Protein AF-A0AA35RK93-F1 (afdb_monomer_lite)

Organism: Geodia barretti (NCBI:txid519541)

Secondary structure (DSSP, 8-state):
-EEE-GGGS-HHHHHHHHHHHHHHHHHHHHHHHHHHHHHHTT-S--TTS-SSSTT----S--PPPP-SBTTBTT--SS-EEE--EEEE--SSSTTSPPEEEEE-TTS-EEEEETTEEEEGGGG-

Foldseek 3Di:
DKDACLVVDDPVLNVQQVVVQVVVVVVVVVVVVVVVVCVVVVNDDDDPPPDQDDPPPPPVDDDDDDQDDPVGPPDGSHRMDDDAKDWADPDPDPPDDIWMWGQDPSRWIWIDDPPDIDTPVNPD

pLDDT: mean 79.26, std 17.87, range [35.97, 97.31]

InterPro domains:
  IPR001394 Peptidase C19, ubiquitin carboxyl-terminal hydrolase [PF00443] (2-119)
  IPR028889 Ubiquitin specific protease UPS, catalytic domain [PS50235] (1-124)
  IPR038765 Papain-like cysteine peptidase superfamily [SSF54001] (2-115)
  IPR044635 Ubiquitin carboxyl-terminal hydrolase 14-like [PTHR43982] (1-116)

Sequence (124 aa):
MKLDMYEFCTTELQQKLSPMRTKFKEQEEKKMAQKAKLIAEGKLLGPKLAGAAAIAKKDENVEYEPFQFEDDVGSNNSGYYELAAVLTHKGRSSSSGPTSWVALKNGEWAKLDETRLLRTEDQY

Structure (mmCIF, N/CA/C/O backbone):
data_AF-A0AA35RK93-F1
#
_entry.id   AF-A0AA35RK93-F1
#
loop_
_atom_site.group_PDB
_atom_site.id
_atom_site.type_symbol
_atom_site.label_atom_id
_atom_site.label_alt_id
_atom_site.label_comp_id
_atom_site.label_asym_id
_atom_site.label_entity_id
_atom_site.label_seq_id
_atom_site.pdbx_PDB_ins_code
_atom_site.Cartn_x
_atom_site.Cartn_y
_atom_site.Cartn_z
_atom_site.occupancy
_atom_site.B_iso_or_equiv
_atom_site.auth_seq_id
_atom_site.auth_comp_id
_atom_site.auth_asym_id
_atom_site.auth_atom_id
_atom_site.pdbx_PDB_model_num
ATOM 1 N N . MET A 1 1 ? 4.841 5.108 4.522 1.00 59.94 1 MET A N 1
ATOM 2 C CA . MET A 1 1 ? 3.988 6.003 3.702 1.00 59.94 1 MET A CA 1
ATOM 3 C C . MET A 1 1 ? 3.056 5.129 2.884 1.00 59.94 1 MET A C 1
ATOM 5 O O . MET A 1 1 ? 3.494 4.068 2.463 1.00 59.94 1 MET A O 1
ATOM 9 N N . LYS A 1 2 ? 1.802 5.549 2.702 1.00 85.56 2 LYS A N 1
ATOM 10 C CA . LYS A 1 2 ? 0.741 4.775 2.047 1.00 85.56 2 LYS A CA 1
ATOM 11 C C . LYS A 1 2 ? 0.239 5.567 0.841 1.00 85.56 2 LYS A C 1
ATOM 13 O O . LYS A 1 2 ? -0.068 6.746 0.996 1.00 85.56 2 LYS A O 1
ATOM 18 N N . LEU A 1 3 ? 0.211 4.952 -0.335 1.00 93.00 3 LEU A N 1
ATOM 19 C CA . LEU A 1 3 ? -0.350 5.538 -1.551 1.00 93.00 3 LEU A CA 1
ATOM 20 C C . LEU A 1 3 ? -1.853 5.249 -1.585 1.00 93.00 3 LEU A C 1
ATOM 22 O O . LEU A 1 3 ? -2.270 4.106 -1.395 1.00 93.00 3 LEU A O 1
ATOM 26 N N . ASP A 1 4 ? -2.654 6.284 -1.820 1.00 95.38 4 ASP A N 1
ATOM 27 C CA . ASP A 1 4 ? -4.104 6.179 -1.965 1.00 95.38 4 ASP A CA 1
ATOM 28 C C . ASP A 1 4 ? -4.497 6.539 -3.397 1.00 95.38 4 ASP A C 1
ATOM 30 O O . ASP A 1 4 ? -4.265 7.661 -3.843 1.00 95.38 4 ASP A O 1
ATOM 34 N N . MET A 1 5 ? -5.052 5.570 -4.124 1.00 95.56 5 MET A N 1
ATOM 35 C CA . MET A 1 5 ? -5.443 5.743 -5.526 1.00 95.56 5 MET A CA 1
ATOM 36 C C . MET A 1 5 ? -6.947 5.956 -5.722 1.00 95.56 5 MET A C 1
ATOM 38 O O . MET A 1 5 ? -7.394 6.087 -6.858 1.00 95.56 5 MET A O 1
ATOM 42 N N . TYR A 1 6 ? -7.733 6.003 -4.645 1.00 95.38 6 TYR A N 1
ATOM 43 C CA . TYR A 1 6 ? -9.197 6.015 -4.709 1.00 95.38 6 TYR A CA 1
ATOM 44 C C . TYR A 1 6 ? -9.784 7.124 -5.588 1.00 95.38 6 TYR A C 1
ATOM 46 O O . TYR A 1 6 ? -10.698 6.878 -6.374 1.00 95.38 6 TYR A O 1
ATOM 54 N N . GLU A 1 7 ? -9.236 8.335 -5.498 1.00 95.44 7 GLU A N 1
ATOM 55 C CA . GLU A 1 7 ? -9.724 9.493 -6.258 1.00 95.44 7 GLU A CA 1
ATOM 56 C C . GLU A 1 7 ? -9.484 9.370 -7.769 1.00 95.44 7 GLU A C 1
ATOM 58 O O . GLU A 1 7 ? -10.155 10.034 -8.554 1.00 95.44 7 GLU A O 1
ATOM 63 N N . PHE A 1 8 ? -8.572 8.489 -8.187 1.00 95.69 8 PHE A N 1
ATOM 64 C CA . PHE A 1 8 ? -8.260 8.230 -9.593 1.00 95.69 8 PHE A CA 1
ATOM 65 C C . PHE A 1 8 ? -9.062 7.057 -10.178 1.00 95.69 8 PHE A C 1
ATOM 67 O O . PHE A 1 8 ? -8.942 6.757 -11.366 1.00 95.69 8 PHE A O 1
ATOM 74 N N . CYS A 1 9 ? -9.863 6.368 -9.360 1.00 95.75 9 CYS A N 1
ATOM 75 C CA . CYS A 1 9 ? -10.705 5.255 -9.789 1.00 95.75 9 CYS A CA 1
ATOM 76 C C . CYS A 1 9 ? -12.037 5.733 -10.394 1.00 95.75 9 CYS A C 1
ATOM 78 O O . CYS A 1 9 ? -12.494 6.846 -10.142 1.00 95.75 9 CYS A O 1
ATOM 80 N N . THR A 1 10 ? -12.704 4.859 -11.155 1.00 97.31 10 THR A N 1
ATOM 81 C CA . THR A 1 10 ? -14.086 5.089 -11.609 1.00 97.31 10 THR A CA 1
ATOM 82 C C . THR A 1 10 ? -15.056 5.103 -10.426 1.00 97.31 10 THR A C 1
ATOM 84 O O . THR A 1 10 ? -14.793 4.489 -9.393 1.00 97.31 10 THR A O 1
ATOM 87 N N . THR A 1 11 ? -16.210 5.758 -10.577 1.00 96.94 11 THR A N 1
ATOM 88 C CA . THR A 1 11 ? -17.249 5.811 -9.529 1.00 96.94 11 THR A CA 1
ATOM 89 C C . THR A 1 11 ? -17.739 4.421 -9.119 1.00 96.94 11 THR A C 1
ATOM 91 O O . THR A 1 11 ? -17.950 4.167 -7.936 1.00 96.94 11 THR A O 1
ATOM 94 N N . GLU A 1 12 ? -17.861 3.500 -10.077 1.00 96.44 12 GLU A N 1
ATOM 95 C CA . GLU A 1 12 ? -18.201 2.099 -9.814 1.00 96.44 12 GLU A CA 1
ATOM 96 C C . GLU A 1 12 ? -17.143 1.419 -8.933 1.00 96.44 12 GLU A C 1
ATOM 98 O O . GLU A 1 12 ? -17.469 0.801 -7.918 1.00 96.44 12 GLU A O 1
ATOM 103 N N . LEU A 1 13 ? -15.858 1.573 -9.269 1.00 95.56 13 LEU A N 1
ATOM 104 C CA . LEU A 1 13 ? -14.778 0.977 -8.489 1.00 95.56 13 LEU A CA 1
ATOM 105 C C . LEU A 1 13 ? -14.676 1.622 -7.101 1.00 95.56 13 LEU A C 1
ATOM 107 O O . LEU A 1 13 ? -14.520 0.917 -6.112 1.00 95.56 13 LEU A O 1
ATOM 111 N N . GLN A 1 14 ? -14.846 2.940 -6.989 1.00 96.50 14 GLN A N 1
ATOM 112 C CA . GLN A 1 14 ? -14.901 3.639 -5.701 1.00 96.50 14 GLN A CA 1
ATOM 113 C C . GLN A 1 14 ? -15.969 3.046 -4.764 1.00 96.50 14 GLN A C 1
ATOM 115 O O . GLN A 1 14 ? -15.705 2.804 -3.581 1.00 96.50 14 GLN A O 1
ATOM 120 N N . GLN A 1 15 ? -17.156 2.729 -5.287 1.00 96.25 15 GLN A N 1
ATOM 121 C CA . GLN A 1 15 ? -18.204 2.060 -4.513 1.00 96.25 15 GLN A CA 1
ATOM 122 C C . GLN A 1 15 ? -17.771 0.660 -4.059 1.00 96.25 15 GLN A C 1
ATOM 124 O O . GLN A 1 15 ? -17.941 0.333 -2.884 1.00 96.25 15 GLN A O 1
ATOM 129 N N . LYS A 1 16 ? -17.137 -0.132 -4.935 1.00 95.56 16 LYS A N 1
ATOM 130 C CA . LYS A 1 16 ? -16.604 -1.463 -4.582 1.00 95.56 16 LYS A CA 1
ATOM 131 C C . LYS A 1 16 ? -15.494 -1.407 -3.524 1.00 95.56 16 LYS A C 1
ATOM 133 O O . LYS A 1 16 ? -15.422 -2.288 -2.676 1.00 95.56 16 LYS A O 1
ATOM 138 N N . LEU A 1 17 ? -14.658 -0.365 -3.531 1.00 95.69 17 LEU A N 1
ATOM 139 C CA . LEU A 1 17 ? -13.564 -0.178 -2.565 1.00 95.69 17 LEU A CA 1
ATOM 140 C C . LEU A 1 17 ? -14.046 0.320 -1.189 1.00 95.69 17 LEU A C 1
ATOM 142 O O . LEU A 1 17 ? -13.358 0.150 -0.180 1.00 95.69 17 LEU A O 1
ATOM 146 N N . SER A 1 18 ? -15.216 0.961 -1.129 1.00 94.25 18 SER A N 1
ATOM 147 C CA . SER A 1 18 ? -15.720 1.640 0.074 1.00 94.25 18 SER A CA 1
ATOM 148 C C . SER A 1 18 ? -15.823 0.751 1.325 1.00 94.25 18 SER A C 1
ATOM 150 O O . SER A 1 18 ? -15.376 1.199 2.384 1.00 94.25 18 SER A O 1
ATOM 152 N N . PRO A 1 19 ? -16.328 -0.500 1.265 1.00 94.12 19 PRO A N 1
ATOM 153 C CA . PRO A 1 19 ? -16.468 -1.345 2.453 1.00 94.12 19 PRO A CA 1
ATOM 154 C C . PRO A 1 19 ? -15.133 -1.605 3.160 1.00 94.12 19 PRO A C 1
ATOM 156 O O . PRO A 1 19 ? -15.017 -1.422 4.373 1.00 94.12 19 PRO A O 1
ATOM 159 N N . MET A 1 20 ? -14.096 -1.970 2.401 1.00 94.00 20 MET A N 1
ATOM 160 C CA . MET A 1 20 ? -12.769 -2.231 2.963 1.00 94.00 20 MET A CA 1
ATOM 161 C C . MET A 1 20 ? -12.101 -0.952 3.456 1.00 94.00 20 MET A C 1
ATOM 163 O O . MET A 1 20 ? -11.452 -0.956 4.502 1.00 94.00 20 MET A O 1
ATOM 167 N N . ARG A 1 21 ? -12.293 0.173 2.761 1.00 94.19 21 ARG A N 1
ATOM 168 C CA . ARG A 1 21 ? -11.765 1.474 3.197 1.00 94.19 21 ARG A CA 1
ATOM 169 C C . ARG A 1 21 ? -12.369 1.928 4.525 1.00 94.19 21 ARG A C 1
ATOM 171 O O . ARG A 1 21 ? -11.628 2.408 5.383 1.00 94.19 21 ARG A O 1
ATOM 178 N N . THR A 1 22 ? -13.669 1.720 4.733 1.00 94.12 22 THR A N 1
ATOM 179 C CA . THR A 1 22 ? -14.328 1.985 6.021 1.00 94.12 22 THR A CA 1
ATOM 180 C C . THR A 1 22 ? -13.738 1.118 7.131 1.00 94.12 22 THR A C 1
ATOM 182 O O . THR A 1 22 ? -13.338 1.657 8.162 1.00 94.12 22 THR A O 1
ATOM 185 N N . LYS A 1 23 ? -13.559 -0.191 6.895 1.00 92.19 23 LYS A N 1
ATOM 186 C CA . LYS A 1 23 ? -12.895 -1.086 7.860 1.00 92.19 23 LYS A CA 1
ATOM 187 C C . LYS A 1 23 ? -11.487 -0.601 8.233 1.00 92.19 23 LYS A C 1
ATOM 189 O O . LYS A 1 23 ? -11.151 -0.545 9.414 1.00 92.19 23 LYS A O 1
ATOM 194 N N . PHE A 1 24 ? -10.668 -0.211 7.251 1.00 90.62 24 PHE A N 1
ATOM 195 C CA . PHE A 1 24 ? -9.325 0.324 7.513 1.00 90.62 24 PHE A CA 1
ATOM 196 C C . PHE A 1 24 ? -9.362 1.598 8.358 1.00 90.62 24 PHE A C 1
ATOM 198 O O . PHE A 1 24 ? -8.552 1.752 9.273 1.00 90.62 24 PHE A O 1
ATOM 205 N N . LYS A 1 25 ? -10.306 2.501 8.080 1.00 91.25 25 LYS A N 1
ATOM 206 C CA . LYS A 1 25 ? -10.480 3.732 8.855 1.00 91.25 25 LYS A CA 1
ATOM 207 C C . LYS A 1 25 ? -10.825 3.428 10.313 1.00 91.25 25 LYS A C 1
ATOM 209 O O . LYS A 1 25 ? -10.167 3.949 11.209 1.00 91.25 25 LYS A O 1
ATOM 214 N N . GLU A 1 26 ? -11.774 2.527 10.553 1.00 92.38 26 GLU A N 1
ATOM 215 C CA . GLU A 1 26 ? -12.139 2.098 11.908 1.00 92.38 26 GLU A CA 1
ATOM 216 C C . GLU A 1 26 ? -10.961 1.455 12.655 1.00 92.38 26 GLU A C 1
ATOM 218 O O . GLU A 1 26 ? -10.781 1.682 13.852 1.00 92.38 26 GLU A O 1
ATOM 223 N N . GLN A 1 27 ? -10.141 0.651 11.973 1.00 88.44 27 GLN A N 1
ATOM 224 C CA . GLN A 1 27 ? -8.952 0.041 12.573 1.00 88.44 27 GLN A CA 1
ATOM 225 C C . GLN A 1 27 ? -7.906 1.088 12.969 1.00 88.44 27 GLN A C 1
ATOM 227 O O . GLN A 1 27 ? -7.351 1.015 14.068 1.00 88.44 27 GLN A O 1
ATOM 232 N N . GLU A 1 28 ? -7.640 2.069 12.108 1.00 87.31 28 GLU A N 1
ATOM 233 C CA . GLU A 1 28 ? -6.701 3.152 12.409 1.00 87.31 28 GLU A CA 1
ATOM 234 C C . GLU A 1 28 ? -7.211 4.037 13.554 1.00 87.31 28 GLU A C 1
ATOM 236 O O . GLU A 1 28 ? -6.448 4.357 14.468 1.00 87.31 28 GLU A O 1
ATOM 241 N N . GLU A 1 29 ? -8.508 4.351 13.589 1.00 90.88 29 GLU A N 1
ATOM 242 C CA . GLU A 1 29 ? -9.138 5.074 14.701 1.00 90.88 29 GLU A CA 1
ATOM 243 C C . GLU A 1 29 ? -9.033 4.297 16.022 1.00 90.88 29 GLU A C 1
ATOM 245 O O . GLU A 1 29 ? -8.628 4.863 17.043 1.00 90.88 29 GLU A O 1
ATOM 250 N N . LYS A 1 30 ? -9.303 2.983 16.014 1.00 90.12 30 LYS A N 1
ATOM 251 C CA . LYS A 1 30 ? -9.127 2.109 17.189 1.00 90.12 30 LYS A CA 1
ATOM 252 C C . LYS A 1 30 ? -7.676 2.101 17.673 1.00 90.12 30 LYS A C 1
ATOM 254 O O . LYS A 1 30 ? -7.439 2.259 18.873 1.00 90.12 30 LYS A O 1
ATOM 259 N N . LYS A 1 31 ? -6.698 1.973 16.767 1.00 86.94 31 LYS A N 1
ATOM 260 C CA . LYS A 1 31 ? -5.262 2.030 17.105 1.00 86.94 31 LYS A CA 1
ATOM 261 C C . LYS A 1 31 ? -4.876 3.385 17.691 1.00 86.94 31 LYS A C 1
ATOM 263 O O . LYS A 1 31 ? -4.134 3.438 18.670 1.00 86.94 31 LYS A O 1
ATOM 268 N N . MET A 1 32 ? -5.372 4.482 17.124 1.00 85.56 32 MET A N 1
ATOM 269 C CA . MET A 1 32 ? -5.112 5.832 17.627 1.00 85.56 32 MET A CA 1
ATOM 270 C C . MET A 1 32 ? -5.712 6.042 19.019 1.00 85.56 32 MET A C 1
ATOM 272 O O . MET A 1 32 ? -5.028 6.551 19.906 1.00 85.56 32 MET A O 1
ATOM 276 N N . ALA A 1 33 ? -6.939 5.572 19.253 1.00 88.75 33 ALA A N 1
ATOM 277 C CA . ALA A 1 33 ? -7.572 5.617 20.567 1.00 88.75 33 ALA A CA 1
ATOM 278 C C . ALA A 1 33 ? -6.805 4.781 21.608 1.00 88.75 33 ALA A C 1
ATOM 280 O O . ALA A 1 33 ? -6.601 5.232 22.735 1.00 88.75 33 ALA A O 1
ATOM 281 N N . GLN A 1 34 ? -6.326 3.587 21.241 1.00 87.31 34 GLN A N 1
ATOM 282 C CA . GLN A 1 34 ? -5.480 2.761 22.111 1.00 87.31 34 GLN A CA 1
ATOM 283 C C . GLN A 1 34 ? -4.155 3.454 22.444 1.00 87.31 34 GLN A C 1
ATOM 285 O O . GLN A 1 34 ? -3.776 3.519 23.613 1.00 87.31 34 GLN A O 1
ATOM 290 N N . LYS A 1 35 ? -3.473 4.028 21.445 1.00 84.56 35 LYS A N 1
ATOM 291 C CA . LYS A 1 35 ? -2.244 4.809 21.659 1.00 84.56 35 LYS A CA 1
ATOM 292 C C . LYS A 1 35 ? -2.489 5.990 22.597 1.00 84.56 35 LYS A C 1
ATOM 294 O O . LYS A 1 35 ? -1.692 6.206 23.503 1.00 84.56 35 LYS A O 1
ATOM 299 N N . ALA A 1 36 ? -3.597 6.712 22.428 1.00 85.75 36 ALA A N 1
ATOM 300 C CA . ALA A 1 36 ? -3.961 7.824 23.303 1.00 85.75 36 ALA A CA 1
ATOM 301 C C . ALA A 1 36 ? -4.161 7.376 24.762 1.00 85.75 36 ALA A C 1
ATOM 303 O O . ALA A 1 36 ? -3.655 8.031 25.671 1.00 85.75 36 ALA A O 1
ATOM 304 N N . LYS A 1 37 ? -4.817 6.227 24.992 1.00 86.69 37 LYS A N 1
ATOM 305 C CA . LYS A 1 37 ? -4.950 5.636 26.336 1.00 86.69 37 LYS A CA 1
ATOM 306 C C . LYS A 1 37 ? -3.593 5.274 26.944 1.00 86.69 37 LYS A C 1
ATOM 308 O O . LYS A 1 37 ? -3.328 5.632 28.083 1.00 86.69 37 LYS A O 1
ATOM 313 N N . LEU A 1 38 ? -2.706 4.634 26.180 1.00 85.25 38 LEU A N 1
ATOM 314 C CA . LEU A 1 38 ? -1.365 4.263 26.656 1.00 85.25 38 LEU A CA 1
ATOM 315 C C . LEU A 1 38 ? -0.494 5.481 26.996 1.00 85.25 38 LEU A C 1
ATOM 317 O O . LEU A 1 38 ? 0.293 5.426 27.941 1.00 85.25 38 LEU A O 1
ATOM 321 N N . ILE A 1 39 ? -0.636 6.576 26.243 1.00 83.62 39 ILE A N 1
ATOM 322 C CA . ILE A 1 39 ? 0.025 7.852 26.542 1.00 83.62 39 ILE A CA 1
ATOM 323 C C . ILE A 1 39 ? -0.540 8.450 27.838 1.00 83.62 39 ILE A C 1
ATOM 325 O O . ILE A 1 39 ? 0.236 8.876 28.689 1.00 83.62 39 ILE A O 1
ATOM 329 N N . ALA A 1 40 ? -1.865 8.440 28.022 1.00 83.31 40 ALA A N 1
ATOM 330 C CA . ALA A 1 40 ? -2.506 8.926 29.247 1.00 83.31 40 ALA A CA 1
ATOM 331 C C . ALA A 1 40 ? -2.109 8.107 30.493 1.00 83.31 40 ALA A C 1
ATOM 333 O O . ALA A 1 40 ? -1.958 8.665 31.574 1.00 83.31 40 ALA A O 1
ATOM 334 N N . GLU A 1 41 ? -1.876 6.802 30.332 1.00 84.44 41 GLU A N 1
ATOM 335 C CA . GLU A 1 41 ? -1.363 5.902 31.377 1.00 84.44 41 GLU A CA 1
ATOM 336 C C . GLU A 1 41 ? 0.160 6.013 31.604 1.00 84.44 41 GLU A C 1
ATOM 338 O O . GLU A 1 41 ? 0.717 5.264 32.405 1.00 84.44 41 GLU A O 1
ATOM 343 N N . GLY A 1 42 ? 0.863 6.901 30.890 1.00 77.50 42 GLY A N 1
ATOM 344 C CA . GLY A 1 42 ? 2.311 7.095 31.028 1.00 77.50 42 GLY A CA 1
ATOM 345 C C . GLY A 1 42 ? 3.174 5.944 30.492 1.00 77.50 42 GLY A C 1
ATOM 346 O O . GLY A 1 42 ? 4.383 5.935 30.709 1.00 77.50 42 GLY A O 1
ATOM 347 N N . LYS A 1 43 ? 2.586 4.978 29.771 1.00 74.50 43 LYS A N 1
ATOM 348 C CA . LYS A 1 43 ? 3.292 3.819 29.189 1.00 74.50 43 LYS A CA 1
ATOM 349 C C . LYS A 1 43 ? 3.970 4.123 27.846 1.00 74.50 43 LYS A C 1
ATOM 351 O O . LYS A 1 43 ? 4.771 3.315 27.384 1.00 74.50 43 LYS A O 1
ATOM 356 N N . LEU A 1 44 ? 3.667 5.262 27.212 1.00 66.88 44 LEU A N 1
ATOM 357 C CA . LEU A 1 44 ? 4.313 5.737 25.979 1.00 66.88 44 LEU A CA 1
ATOM 358 C C . LEU A 1 44 ? 4.838 7.173 26.144 1.00 66.88 44 LEU A C 1
ATOM 360 O O . LEU A 1 44 ? 4.080 8.088 26.466 1.00 66.88 44 LEU A O 1
ATOM 364 N N . LEU A 1 45 ? 6.127 7.384 25.858 1.00 56.69 45 LEU A N 1
ATOM 365 C CA . LEU A 1 45 ? 6.803 8.685 25.944 1.00 56.69 45 LEU A CA 1
ATOM 366 C C . LEU A 1 45 ? 6.523 9.552 24.700 1.00 56.69 45 LEU A C 1
ATOM 368 O O . LEU A 1 45 ? 7.367 9.700 23.821 1.00 56.69 45 LEU A O 1
ATOM 372 N N . GLY A 1 46 ? 5.327 10.141 24.648 1.00 54.16 46 GLY A N 1
ATOM 373 C CA . GLY A 1 46 ? 4.963 11.255 23.762 1.00 54.16 46 GLY A CA 1
ATOM 374 C C . GLY A 1 46 ? 4.995 11.002 22.237 1.00 54.16 46 GLY A C 1
ATOM 375 O O . GLY A 1 46 ? 5.416 9.950 21.759 1.00 54.16 46 GLY A O 1
ATOM 376 N N . PRO A 1 47 ? 4.555 11.982 21.419 1.00 53.62 47 PRO A N 1
ATOM 377 C CA . PRO A 1 47 ? 4.394 11.806 19.967 1.00 53.62 47 PRO A CA 1
ATOM 378 C C . PRO A 1 47 ? 5.705 11.748 19.160 1.00 53.62 47 PRO A C 1
ATOM 380 O O . PRO A 1 47 ? 5.665 11.501 17.959 1.00 53.62 47 PRO A O 1
ATOM 383 N N . LYS A 1 48 ? 6.864 12.026 19.778 1.00 44.22 48 LYS A N 1
ATOM 384 C CA . LYS A 1 48 ? 8.129 12.330 19.075 1.00 44.22 48 LYS A CA 1
ATOM 385 C C . LYS A 1 48 ? 9.177 11.206 19.043 1.00 44.22 48 LYS A C 1
ATOM 387 O O . LYS A 1 48 ? 10.258 11.431 18.517 1.00 44.22 48 LYS A O 1
ATOM 392 N N . LEU A 1 49 ? 8.864 1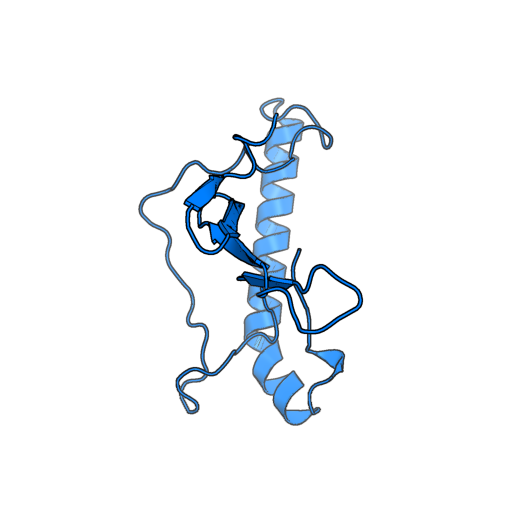0.000 19.521 1.00 42.22 49 LEU A N 1
ATOM 393 C CA . LEU A 1 49 ? 9.767 8.832 19.441 1.00 42.22 49 LEU A CA 1
ATOM 394 C C . LEU A 1 49 ? 9.147 7.609 18.738 1.00 42.22 49 LEU A C 1
ATOM 396 O O . LEU A 1 49 ? 9.655 6.500 18.848 1.00 42.22 49 LEU A O 1
ATOM 400 N N . ALA A 1 50 ? 8.069 7.789 17.971 1.00 42.19 50 ALA A N 1
ATOM 401 C CA . ALA A 1 50 ? 7.422 6.704 17.224 1.00 42.19 50 ALA A CA 1
ATOM 402 C C . ALA A 1 50 ? 7.926 6.586 15.770 1.00 42.19 50 ALA A C 1
ATOM 404 O O . ALA A 1 50 ? 7.171 6.222 14.869 1.00 42.19 50 ALA A O 1
ATOM 405 N N . GLY A 1 51 ? 9.201 6.903 15.529 1.00 35.97 51 GLY A N 1
ATOM 406 C CA . GLY A 1 51 ? 9.885 6.530 14.296 1.00 35.97 51 GLY A CA 1
ATOM 407 C C . GLY A 1 51 ? 10.184 5.030 14.319 1.00 35.97 51 GLY A C 1
ATOM 408 O O . GLY A 1 51 ? 11.087 4.591 15.018 1.00 35.97 51 GLY A O 1
ATOM 409 N N . ALA A 1 52 ? 9.386 4.261 13.583 1.00 39.81 52 ALA A N 1
ATOM 410 C CA . ALA A 1 52 ? 9.611 2.876 13.148 1.00 39.81 52 ALA A CA 1
ATOM 411 C C . ALA A 1 52 ? 9.718 1.728 14.186 1.00 39.81 52 ALA A C 1
ATOM 413 O O . ALA A 1 52 ? 9.334 0.619 13.834 1.00 39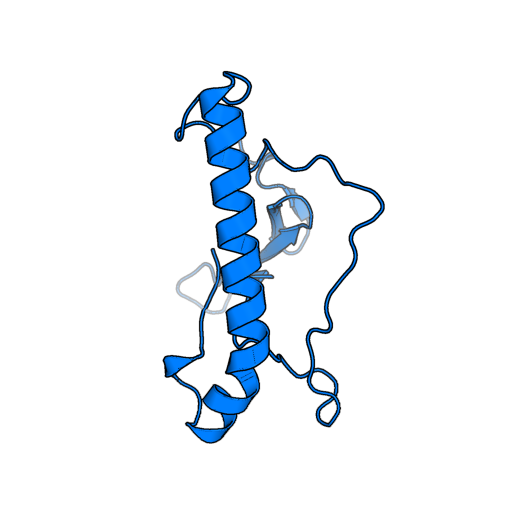.81 52 ALA A O 1
ATOM 414 N N . ALA A 1 53 ? 10.146 1.919 15.440 1.00 37.50 53 ALA A N 1
ATOM 415 C CA . ALA A 1 53 ? 10.580 0.767 16.260 1.00 37.50 53 ALA A CA 1
ATOM 416 C C . ALA A 1 53 ? 9.655 0.311 17.416 1.00 37.50 53 ALA A C 1
ATOM 418 O O . ALA A 1 53 ? 9.830 -0.788 17.937 1.00 37.50 53 ALA A O 1
ATOM 419 N N . ALA A 1 54 ? 8.662 1.094 17.853 1.00 37.09 54 ALA A N 1
ATOM 420 C CA . ALA A 1 54 ? 8.019 0.837 19.157 1.00 37.09 54 ALA A CA 1
ATOM 421 C C . ALA A 1 54 ? 6.764 -0.069 19.158 1.00 37.09 54 ALA A C 1
ATOM 423 O O . ALA A 1 54 ? 6.219 -0.332 20.227 1.00 37.09 54 ALA A O 1
ATOM 424 N N . ILE A 1 55 ? 6.278 -0.566 18.011 1.00 41.88 55 ILE A N 1
ATOM 425 C CA . ILE A 1 55 ? 5.094 -1.462 17.966 1.00 41.88 55 ILE A CA 1
ATOM 426 C C . ILE A 1 55 ? 5.325 -2.645 17.015 1.00 41.88 55 ILE A C 1
ATOM 428 O O . ILE A 1 55 ? 4.430 -3.084 16.305 1.00 41.88 55 ILE A O 1
ATOM 432 N N . ALA A 1 56 ? 6.546 -3.173 16.995 1.00 42.66 56 ALA A N 1
ATOM 433 C CA . ALA A 1 56 ? 6.853 -4.448 16.354 1.00 42.66 56 ALA A CA 1
ATOM 434 C C . ALA A 1 56 ? 7.043 -5.548 17.409 1.00 42.66 56 ALA A C 1
ATOM 436 O O . ALA A 1 56 ? 7.963 -6.356 17.328 1.00 42.66 56 ALA A O 1
ATOM 437 N N . LYS A 1 57 ? 6.167 -5.610 18.422 1.00 41.78 57 LYS A N 1
ATOM 438 C CA . LYS A 1 57 ? 5.920 -6.907 19.056 1.00 41.78 57 LYS A CA 1
ATOM 439 C C . LYS A 1 57 ? 5.043 -7.673 18.076 1.00 41.78 57 LYS A C 1
ATOM 441 O O . LYS A 1 57 ? 3.851 -7.403 17.989 1.00 41.78 57 LYS A O 1
ATOM 446 N N . LYS A 1 58 ? 5.679 -8.532 17.272 1.00 44.56 58 LYS A N 1
ATOM 447 C CA . LYS A 1 58 ? 5.005 -9.565 16.481 1.00 44.56 58 LYS A CA 1
ATOM 448 C C . LYS A 1 58 ? 4.113 -10.346 17.439 1.00 44.56 58 LYS A C 1
ATOM 450 O O . LYS A 1 58 ? 4.614 -11.133 18.234 1.00 44.56 58 LYS A O 1
ATOM 455 N N . ASP A 1 59 ? 2.823 -10.067 17.393 1.00 47.50 59 ASP A N 1
ATOM 456 C CA . ASP A 1 59 ? 1.839 -11.020 17.865 1.00 47.50 59 ASP A CA 1
ATOM 457 C C . ASP A 1 59 ? 1.846 -12.165 16.844 1.00 47.50 59 ASP A C 1
ATOM 459 O O . ASP A 1 59 ? 1.771 -11.917 15.639 1.00 47.50 59 ASP A O 1
ATOM 463 N N . GLU A 1 60 ? 2.048 -13.404 17.284 1.00 56.09 60 GLU A N 1
ATOM 464 C CA . GLU A 1 60 ? 2.103 -14.569 16.386 1.00 56.09 60 GLU A CA 1
ATOM 465 C C . GLU A 1 60 ? 0.718 -14.921 15.803 1.00 56.09 60 GLU A C 1
ATOM 467 O O . GLU A 1 60 ? 0.631 -15.735 14.888 1.00 56.09 60 GLU A O 1
ATOM 472 N N . ASN A 1 61 ? -0.349 -14.246 16.252 1.00 56.50 61 ASN A N 1
ATOM 473 C CA . ASN A 1 61 ? -1.716 -14.352 15.733 1.00 56.50 61 ASN A CA 1
ATOM 474 C C . ASN A 1 61 ? -2.164 -13.065 15.018 1.00 56.50 61 ASN A C 1
ATOM 476 O O . ASN A 1 61 ? -3.069 -12.362 15.466 1.00 56.50 61 ASN A O 1
ATOM 480 N N . VAL A 1 62 ? -1.536 -12.732 13.886 1.00 69.88 62 VAL A N 1
ATOM 481 C CA . VAL A 1 62 ? -2.082 -11.694 12.997 1.00 69.88 62 VAL A CA 1
ATOM 482 C C . VAL A 1 62 ? -3.124 -12.332 12.086 1.00 69.88 62 VAL A C 1
ATOM 484 O O . VAL A 1 62 ? -2.785 -13.059 11.154 1.00 69.88 62 VAL A O 1
ATOM 487 N N . GLU A 1 63 ? -4.395 -12.055 12.357 1.00 76.00 63 GLU A N 1
ATOM 488 C CA . GLU A 1 63 ? -5.489 -12.371 11.442 1.00 76.00 63 GLU A CA 1
ATOM 489 C C . GLU A 1 63 ? -5.483 -11.361 10.285 1.00 76.00 63 GLU A C 1
ATOM 491 O O . GLU A 1 63 ? -5.447 -10.145 10.497 1.00 76.00 63 GLU A O 1
ATOM 496 N N . TYR A 1 64 ? -5.456 -11.865 9.051 1.00 81.12 64 TYR A N 1
ATOM 497 C CA . TYR A 1 64 ? -5.403 -11.044 7.844 1.00 81.12 64 TYR A CA 1
ATOM 498 C C . TYR A 1 64 ? -6.787 -10.957 7.205 1.00 81.12 64 TYR A C 1
ATOM 500 O O . TYR A 1 64 ? -7.418 -11.976 6.934 1.00 81.12 64 TYR A O 1
ATOM 508 N N . GLU A 1 65 ? -7.233 -9.739 6.906 1.00 84.94 65 GLU A N 1
ATOM 509 C CA . GLU A 1 65 ? -8.411 -9.533 6.063 1.00 84.94 65 GLU A CA 1
ATOM 510 C C . GLU A 1 65 ? -8.073 -9.836 4.589 1.00 84.94 65 GLU A C 1
ATOM 512 O O . GLU A 1 65 ? -6.938 -9.598 4.154 1.00 84.94 65 GLU A O 1
ATOM 517 N N . PRO A 1 66 ? -9.041 -10.317 3.787 1.00 90.81 66 PRO A N 1
ATOM 518 C CA . PRO A 1 66 ? -8.855 -10.502 2.352 1.00 90.81 66 PRO A CA 1
ATOM 519 C C . PRO A 1 66 ? -8.438 -9.197 1.665 1.00 90.81 66 PRO A C 1
ATOM 521 O O . PRO A 1 66 ? -8.983 -8.133 1.958 1.00 90.81 66 PRO A O 1
ATOM 524 N N . PHE A 1 67 ? -7.507 -9.275 0.712 1.00 90.56 67 PHE A N 1
ATOM 525 C CA . PHE A 1 67 ? -7.011 -8.109 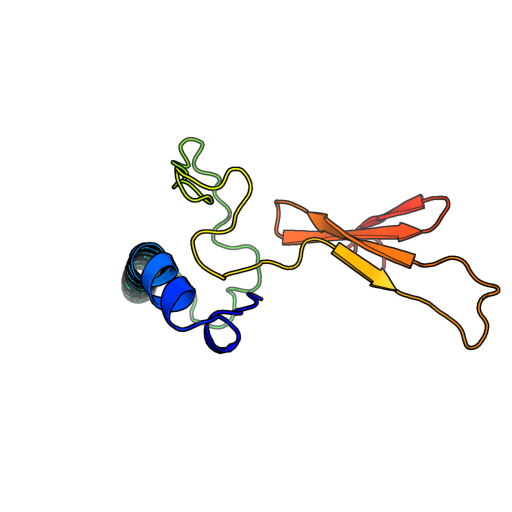-0.037 1.00 90.56 67 PHE A CA 1
ATOM 526 C C . PHE A 1 67 ? -7.605 -7.971 -1.447 1.00 90.56 67 PHE A C 1
ATOM 528 O O . PHE A 1 67 ? -7.418 -6.938 -2.082 1.00 90.56 67 PHE A O 1
ATOM 535 N N . GLN A 1 68 ? -8.306 -8.996 -1.930 1.00 94.31 68 GLN A N 1
ATOM 536 C CA . GLN A 1 68 ? -8.883 -9.075 -3.276 1.00 94.31 68 GLN A CA 1
ATOM 537 C C . GLN A 1 68 ? -10.413 -9.126 -3.219 1.00 94.31 68 GLN A C 1
ATOM 539 O O . GLN A 1 68 ? -10.991 -9.364 -2.154 1.00 94.31 68 GLN A O 1
ATOM 544 N N . PHE A 1 69 ? -11.062 -8.877 -4.353 1.00 94.56 69 PHE A N 1
ATOM 545 C CA . PHE A 1 69 ? -12.486 -9.144 -4.538 1.00 94.56 69 PHE A CA 1
ATOM 546 C C . PHE A 1 69 ? -12.732 -10.634 -4.812 1.00 94.56 69 PHE A C 1
ATOM 548 O O . PHE A 1 69 ? -11.852 -11.334 -5.307 1.00 94.56 69 PHE A O 1
ATOM 555 N N . GLU A 1 70 ? -13.931 -11.121 -4.493 1.00 92.94 70 GLU A N 1
ATOM 556 C CA . GLU A 1 70 ? -14.312 -12.528 -4.701 1.00 92.94 70 GLU A CA 1
ATOM 557 C C . GLU A 1 70 ? -14.375 -12.906 -6.189 1.00 92.94 70 GLU A C 1
ATOM 559 O O . GLU A 1 70 ? -14.094 -14.046 -6.553 1.00 92.94 70 GLU A O 1
ATOM 564 N N . ASP A 1 71 ? -14.721 -11.944 -7.046 1.00 94.31 71 ASP A N 1
ATOM 565 C CA . ASP A 1 71 ? -14.862 -12.088 -8.495 1.00 94.31 71 ASP A CA 1
ATOM 566 C C . ASP A 1 71 ? -13.595 -11.711 -9.286 1.00 94.31 71 ASP A C 1
ATOM 568 O O . ASP A 1 71 ? -13.559 -11.907 -10.500 1.00 94.31 71 ASP A O 1
ATOM 572 N N . ASP A 1 72 ? -12.550 -11.204 -8.622 1.00 94.50 72 ASP A N 1
ATOM 573 C CA . ASP A 1 72 ? -11.335 -10.689 -9.269 1.00 94.50 72 ASP A CA 1
ATOM 574 C C . ASP A 1 72 ? -10.071 -11.067 -8.473 1.00 94.50 72 ASP A C 1
ATOM 576 O O . ASP A 1 72 ? -9.595 -10.338 -7.593 1.00 94.50 72 ASP A O 1
ATOM 580 N N . VAL A 1 73 ? -9.530 -12.254 -8.759 1.00 95.12 73 VAL A N 1
ATOM 581 C CA . VAL A 1 73 ? -8.379 -12.820 -8.041 1.00 95.12 73 VAL A CA 1
ATOM 582 C C . VAL A 1 73 ? -7.111 -12.007 -8.299 1.00 95.12 73 VAL A C 1
ATOM 584 O O . VAL A 1 73 ? -6.703 -11.792 -9.436 1.00 95.12 73 VAL A O 1
ATOM 587 N N . GLY A 1 74 ? -6.426 -11.619 -7.221 1.00 92.94 74 GLY A N 1
ATOM 588 C CA . GLY A 1 74 ? -5.202 -10.812 -7.287 1.00 92.94 74 GLY A CA 1
ATOM 589 C C . GLY A 1 74 ? -5.442 -9.301 -7.359 1.00 92.94 74 GLY A C 1
ATOM 590 O O . GLY A 1 74 ? -4.477 -8.537 -7.344 1.00 92.94 74 GLY A O 1
ATOM 591 N N . SER A 1 75 ? -6.703 -8.868 -7.381 1.00 95.81 75 SER A N 1
ATOM 592 C CA . SER A 1 75 ? -7.079 -7.458 -7.276 1.00 95.81 75 SER A CA 1
ATOM 593 C C . SER A 1 75 ? -6.740 -6.842 -5.914 1.00 95.81 75 SER A C 1
ATOM 595 O O . SER A 1 75 ? -6.372 -7.528 -4.957 1.00 95.81 75 SER A O 1
ATOM 597 N N . ASN A 1 76 ? -6.888 -5.517 -5.831 1.00 95.12 76 ASN A N 1
ATOM 598 C CA . ASN A 1 76 ? -6.821 -4.757 -4.587 1.00 95.12 76 ASN A CA 1
ATOM 599 C C . ASN A 1 76 ? -8.211 -4.209 -4.246 1.00 95.12 76 ASN A C 1
ATOM 601 O O . ASN A 1 76 ? -8.728 -3.340 -4.947 1.00 95.12 76 ASN A O 1
ATOM 605 N N . ASN A 1 77 ? -8.777 -4.666 -3.132 1.00 95.88 77 ASN A N 1
ATOM 606 C CA . ASN A 1 77 ? -10.128 -4.319 -2.695 1.00 95.88 77 ASN A CA 1
ATOM 607 C C . ASN A 1 77 ? -10.227 -3.039 -1.843 1.00 95.88 77 ASN A C 1
ATOM 609 O O . ASN A 1 77 ? -11.306 -2.705 -1.361 1.00 95.88 77 ASN A O 1
ATOM 613 N N . SER A 1 78 ? -9.129 -2.299 -1.660 1.00 94.50 78 SER A N 1
ATOM 614 C CA . SER A 1 78 ? -9.083 -1.089 -0.821 1.00 94.50 78 SER A CA 1
ATOM 615 C C . SER A 1 78 ? -8.558 0.168 -1.528 1.00 94.50 78 SER A C 1
ATOM 617 O O . SER A 1 78 ? -8.817 1.292 -1.084 1.00 94.50 78 SER A O 1
ATOM 619 N N . GLY A 1 79 ? -7.826 0.002 -2.635 1.00 94.56 79 GLY A N 1
ATOM 620 C CA . GLY A 1 79 ? -7.202 1.102 -3.381 1.00 94.56 79 GLY A CA 1
ATOM 621 C C . GLY A 1 79 ? -5.987 1.704 -2.671 1.00 94.56 79 GLY A C 1
ATOM 622 O O . GLY A 1 79 ? -5.487 2.758 -3.064 1.00 94.56 79 GLY A O 1
ATOM 623 N N . TYR A 1 80 ? -5.527 1.038 -1.616 1.00 94.88 80 TYR A N 1
ATOM 624 C CA . TYR A 1 80 ? -4.365 1.414 -0.842 1.00 94.88 80 TYR A CA 1
ATOM 625 C C . TYR A 1 80 ? -3.151 0.580 -1.225 1.00 94.88 80 TYR A C 1
ATOM 627 O O . TYR A 1 80 ? -3.245 -0.642 -1.320 1.00 94.88 80 TYR A O 1
ATOM 635 N N . TYR A 1 81 ? -2.001 1.233 -1.355 1.00 93.62 81 TYR A N 1
ATOM 636 C CA . TYR A 1 81 ? -0.744 0.581 -1.700 1.00 93.62 81 TYR A CA 1
ATOM 637 C C . TYR A 1 81 ? 0.371 1.003 -0.751 1.00 93.62 81 TYR A C 1
ATOM 639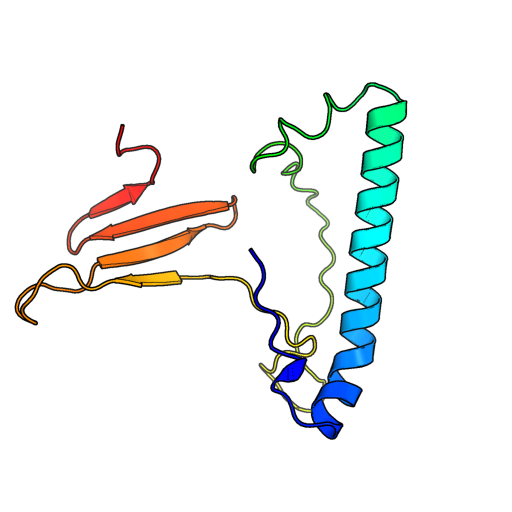 O O . TYR A 1 81 ? 0.434 2.146 -0.290 1.00 93.62 81 TYR A O 1
ATOM 647 N N . GLU A 1 82 ? 1.280 0.075 -0.485 1.00 91.00 82 GLU A N 1
ATOM 648 C CA . GLU A 1 82 ? 2.523 0.340 0.227 1.00 91.00 82 GLU A CA 1
ATOM 649 C C . GLU A 1 82 ? 3.698 0.186 -0.733 1.00 91.00 82 GLU A C 1
ATOM 651 O O . GLU A 1 82 ? 3.701 -0.670 -1.619 1.00 91.00 82 GLU A O 1
ATOM 656 N N . LEU A 1 83 ? 4.696 1.054 -0.576 1.00 92.31 83 LEU A N 1
ATOM 657 C CA . LEU A 1 83 ? 5.880 1.024 -1.419 1.00 92.31 83 LEU A CA 1
ATOM 658 C C . LEU A 1 83 ? 6.719 -0.212 -1.075 1.00 92.31 83 LEU A C 1
ATOM 660 O O . LEU A 1 83 ? 7.297 -0.283 0.005 1.00 92.31 83 LEU A O 1
ATOM 664 N N . ALA A 1 84 ? 6.797 -1.161 -2.006 1.00 91.88 84 ALA A N 1
ATOM 665 C CA . ALA A 1 84 ? 7.543 -2.403 -1.816 1.00 91.88 84 ALA A CA 1
ATOM 666 C C . ALA A 1 84 ? 8.989 -2.324 -2.330 1.00 91.88 84 ALA A C 1
ATOM 668 O O . ALA A 1 84 ? 9.887 -2.932 -1.752 1.00 91.88 84 ALA A O 1
ATOM 669 N N . ALA A 1 85 ? 9.230 -1.588 -3.417 1.00 92.06 85 ALA A N 1
ATOM 670 C CA . ALA A 1 85 ? 10.549 -1.465 -4.021 1.00 92.06 85 ALA A CA 1
ATOM 671 C C . ALA A 1 85 ? 10.688 -0.165 -4.822 1.00 92.06 85 ALA A C 1
ATOM 673 O O . ALA A 1 85 ? 9.696 0.407 -5.276 1.00 92.06 85 ALA A O 1
ATOM 674 N N . VAL A 1 86 ? 11.928 0.280 -5.016 1.00 92.12 86 VAL A N 1
ATOM 675 C CA . VAL A 1 86 ? 12.289 1.431 -5.847 1.00 92.12 86 VAL A CA 1
ATOM 676 C C . VAL A 1 86 ? 13.434 1.034 -6.767 1.00 92.12 86 VAL A C 1
ATOM 678 O O . VAL A 1 86 ? 14.497 0.626 -6.304 1.00 92.12 86 VAL A O 1
ATOM 681 N N . LEU A 1 87 ? 13.235 1.197 -8.071 1.00 90.38 87 LEU A N 1
ATOM 682 C CA . LEU A 1 87 ? 14.298 1.087 -9.062 1.00 90.38 87 LEU A CA 1
ATOM 683 C C . LEU A 1 87 ? 14.808 2.491 -9.386 1.00 90.38 87 LEU A C 1
ATOM 685 O O . LEU A 1 87 ? 14.036 3.364 -9.778 1.00 90.38 87 LEU A O 1
ATOM 689 N N . THR A 1 88 ? 16.102 2.720 -9.205 1.00 88.44 88 THR A N 1
ATOM 690 C CA . THR A 1 88 ? 16.738 4.026 -9.405 1.00 88.44 88 THR A CA 1
ATOM 691 C C . THR A 1 88 ? 17.814 3.941 -10.475 1.00 88.44 88 THR A C 1
ATOM 693 O O . THR A 1 88 ? 18.570 2.977 -10.541 1.00 88.44 88 THR A O 1
ATOM 696 N N . HIS A 1 89 ? 17.905 4.970 -11.311 1.00 86.06 89 HIS A N 1
ATOM 697 C CA . HIS A 1 89 ? 18.991 5.124 -12.272 1.00 86.06 89 HIS A CA 1
ATOM 698 C C . HIS A 1 89 ? 19.967 6.188 -11.765 1.00 86.06 89 HIS A C 1
ATOM 700 O O . HIS A 1 89 ? 19.554 7.308 -11.455 1.00 86.06 89 HIS A O 1
ATOM 706 N N . LYS A 1 90 ? 21.262 5.858 -11.685 1.00 79.94 90 LYS A N 1
ATOM 707 C CA . LYS A 1 90 ? 22.305 6.779 -11.216 1.00 79.94 90 LYS A CA 1
ATOM 708 C C . LYS A 1 90 ? 23.252 7.148 -12.353 1.00 79.94 90 LYS A C 1
ATOM 710 O O . LYS A 1 90 ? 24.236 6.466 -12.591 1.00 79.94 90 LYS A O 1
ATOM 715 N N . GLY A 1 91 ? 23.008 8.287 -12.989 1.00 79.00 91 GLY A N 1
ATOM 716 C CA . GLY A 1 91 ? 23.876 8.801 -14.046 1.00 79.00 91 GLY A CA 1
ATOM 717 C C . GLY A 1 91 ? 23.107 9.626 -15.066 1.00 79.00 91 GLY A C 1
ATOM 718 O O . GLY A 1 91 ? 21.877 9.622 -15.087 1.00 79.00 91 GLY A O 1
ATOM 719 N N . ARG A 1 92 ? 23.844 10.353 -15.912 1.00 79.06 92 ARG A N 1
ATOM 720 C CA . ARG A 1 92 ? 23.280 11.099 -17.052 1.00 79.06 92 ARG A CA 1
ATOM 721 C C . ARG A 1 92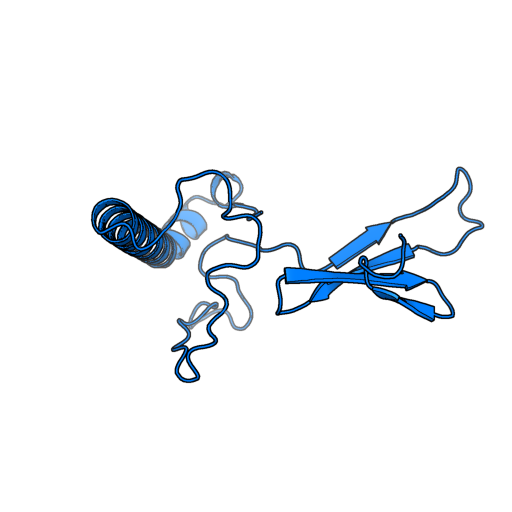 ? 23.122 10.240 -18.309 1.00 79.06 92 ARG A C 1
ATOM 723 O O . ARG A 1 92 ? 22.391 10.627 -19.211 1.00 79.06 92 ARG A O 1
ATOM 730 N N . SER A 1 93 ? 23.817 9.107 -18.371 1.00 73.94 93 SER A N 1
ATOM 731 C CA . SER A 1 93 ? 23.819 8.162 -19.488 1.00 73.94 93 SER A CA 1
ATOM 732 C C . SER A 1 93 ? 23.261 6.815 -19.041 1.00 73.94 93 SER A C 1
ATOM 734 O O . SER A 1 93 ? 23.431 6.436 -17.888 1.00 73.94 93 SER A O 1
ATOM 736 N N . SER A 1 94 ? 22.668 6.060 -19.965 1.00 73.69 94 SER A N 1
ATOM 737 C CA . SER A 1 94 ? 22.145 4.702 -19.739 1.00 73.69 94 SER A CA 1
ATOM 738 C C . SER A 1 94 ? 23.232 3.620 -19.625 1.00 73.69 94 SER A C 1
ATOM 740 O O . SER A 1 94 ? 22.952 2.435 -19.767 1.00 73.69 94 SER A O 1
ATOM 742 N N . SER A 1 95 ? 24.491 4.019 -19.426 1.00 67.38 95 SER A N 1
ATOM 743 C CA . SER A 1 95 ? 25.655 3.126 -19.411 1.00 67.38 95 SER A CA 1
ATOM 744 C C . SER A 1 95 ? 25.916 2.483 -18.046 1.00 67.38 95 SER A C 1
ATOM 746 O O . SER A 1 95 ? 26.762 1.601 -17.946 1.00 67.38 95 SER A O 1
ATOM 748 N N . SER A 1 96 ? 25.241 2.948 -16.994 1.00 67.06 96 SER A N 1
ATOM 749 C CA . SER A 1 96 ? 25.289 2.372 -15.647 1.00 67.06 96 SER A CA 1
ATOM 750 C C . SER A 1 96 ? 24.024 1.563 -15.371 1.00 67.06 96 SER A C 1
ATOM 752 O O . SER A 1 96 ? 22.924 2.040 -15.657 1.00 67.06 96 SER A O 1
ATOM 754 N N . GLY A 1 97 ? 24.180 0.375 -14.786 1.00 72.69 97 GLY A N 1
ATOM 755 C CA . GLY A 1 97 ? 23.062 -0.459 -14.351 1.00 72.69 97 GLY A CA 1
ATOM 756 C C . GLY A 1 97 ? 22.174 0.232 -13.303 1.00 72.69 97 GLY A C 1
ATOM 757 O O . GLY A 1 97 ? 22.623 1.147 -12.601 1.00 72.69 97 GLY A O 1
ATOM 758 N N . PRO A 1 98 ? 20.888 -0.145 -13.208 1.00 80.06 98 PRO A N 1
ATOM 759 C CA . PRO A 1 98 ? 19.973 0.444 -12.244 1.00 80.06 98 PRO A CA 1
ATOM 760 C C . PRO A 1 98 ? 20.247 -0.078 -10.826 1.00 80.06 98 PRO A C 1
ATOM 762 O O . PRO A 1 98 ? 20.450 -1.266 -10.598 1.00 80.06 98 PRO A O 1
ATOM 765 N N . THR A 1 99 ? 20.184 0.809 -9.838 1.00 86.88 99 THR A N 1
ATOM 766 C CA . THR A 1 99 ? 20.257 0.454 -8.418 1.00 86.88 99 THR A CA 1
ATOM 767 C C . THR A 1 99 ? 18.852 0.196 -7.882 1.00 86.88 99 THR A C 1
ATOM 769 O O . THR A 1 99 ? 17.977 1.057 -8.009 1.00 86.88 99 THR A O 1
ATOM 772 N N . SER A 1 100 ? 18.638 -0.948 -7.231 1.00 88.94 100 SER A N 1
ATOM 773 C CA . SER A 1 100 ? 17.332 -1.313 -6.664 1.00 88.94 100 SER A CA 1
ATOM 774 C C . SER A 1 100 ? 17.316 -1.188 -5.143 1.00 88.94 100 SER A C 1
ATOM 776 O O . SER A 1 100 ? 18.308 -1.471 -4.476 1.00 88.94 100 SER A O 1
ATOM 778 N N . TRP A 1 101 ? 16.171 -0.811 -4.587 1.00 90.06 101 TRP A N 1
ATOM 779 C CA . TRP A 1 101 ? 15.906 -0.754 -3.151 1.00 90.06 101 TRP A CA 1
ATOM 780 C C . TRP A 1 101 ? 14.636 -1.546 -2.858 1.00 90.06 101 TRP A C 1
ATOM 782 O O . TRP A 1 101 ? 13.652 -1.382 -3.574 1.00 90.06 101 TRP A O 1
ATOM 792 N N . VAL A 1 102 ? 14.631 -2.389 -1.829 1.00 91.25 102 VAL A N 1
ATOM 793 C CA . VAL A 1 102 ? 13.473 -3.225 -1.467 1.00 91.25 102 VAL A CA 1
ATOM 794 C C . VAL A 1 102 ? 13.133 -3.031 0.005 1.00 91.25 102 VAL A C 1
ATOM 796 O O . VAL A 1 102 ? 14.023 -3.055 0.857 1.00 91.25 102 VAL A O 1
ATOM 799 N N . ALA A 1 103 ? 11.848 -2.845 0.295 1.00 90.19 103 ALA A N 1
ATOM 800 C CA . ALA A 1 103 ? 11.321 -2.765 1.648 1.00 90.19 103 ALA A CA 1
ATOM 801 C C . ALA A 1 103 ? 11.291 -4.159 2.288 1.00 90.19 103 ALA A C 1
ATOM 803 O O . ALA A 1 103 ? 10.773 -5.124 1.719 1.00 90.19 103 ALA A O 1
ATOM 804 N N . LEU A 1 104 ? 11.832 -4.263 3.495 1.00 87.50 104 LEU A N 1
ATOM 805 C CA . LEU A 1 104 ? 11.809 -5.469 4.309 1.00 87.50 104 LEU A CA 1
ATOM 806 C C . LEU A 1 104 ? 10.613 -5.443 5.268 1.00 87.50 104 LEU A C 1
ATOM 808 O O . LEU A 1 104 ? 10.091 -4.394 5.642 1.00 87.50 104 LEU A O 1
ATOM 812 N N . LYS A 1 105 ? 10.185 -6.628 5.717 1.00 80.00 105 LYS A N 1
ATOM 813 C CA . LYS A 1 105 ? 9.005 -6.789 6.591 1.00 80.00 105 LYS A CA 1
ATOM 814 C C . LYS A 1 105 ? 9.140 -6.112 7.964 1.00 80.00 105 LYS A C 1
ATOM 816 O O . LYS A 1 105 ? 8.137 -5.918 8.638 1.00 80.00 105 LYS A O 1
ATOM 821 N N . ASN A 1 106 ? 10.358 -5.797 8.397 1.00 77.06 106 ASN A N 1
ATOM 822 C CA . ASN A 1 106 ? 10.657 -5.075 9.639 1.00 77.06 106 ASN A CA 1
ATOM 823 C C . ASN A 1 106 ? 10.661 -3.544 9.463 1.00 77.06 106 ASN A C 1
ATOM 825 O O . ASN A 1 106 ? 10.928 -2.834 10.426 1.00 77.06 106 ASN A O 1
ATOM 829 N N . GLY A 1 107 ? 10.362 -3.031 8.265 1.00 78.06 107 GLY A N 1
ATOM 830 C CA . GLY A 1 107 ? 10.388 -1.598 7.964 1.00 78.06 107 GLY A CA 1
ATOM 831 C C . GLY A 1 107 ? 11.763 -1.061 7.555 1.00 78.06 107 GLY A C 1
ATOM 832 O O . GLY A 1 107 ? 11.873 0.123 7.238 1.00 78.06 107 GLY A O 1
ATOM 833 N N . GLU A 1 108 ? 12.793 -1.910 7.524 1.00 86.56 108 GLU A N 1
ATOM 834 C CA . GLU A 1 108 ? 14.107 -1.572 6.968 1.00 86.56 108 GLU A CA 1
ATOM 835 C C . GLU A 1 108 ? 14.096 -1.623 5.434 1.00 86.56 108 GLU A C 1
ATOM 837 O O . GLU A 1 108 ? 13.207 -2.209 4.813 1.00 86.56 108 GLU A O 1
ATOM 842 N N . TRP A 1 109 ? 15.119 -1.033 4.814 1.00 86.81 109 TRP A N 1
ATOM 843 C CA . TRP A 1 109 ? 15.320 -1.069 3.368 1.00 86.81 109 TRP A CA 1
ATOM 844 C C . TRP A 1 109 ? 16.646 -1.746 3.029 1.00 86.81 109 TRP A C 1
ATOM 846 O O . TRP A 1 109 ? 17.682 -1.479 3.638 1.00 86.81 109 TRP A O 1
ATOM 856 N N . ALA A 1 110 ? 16.619 -2.617 2.026 1.00 87.62 110 ALA A N 1
ATOM 857 C CA . ALA A 1 110 ? 17.809 -3.244 1.470 1.00 87.62 110 ALA A CA 1
ATOM 858 C C . ALA A 1 110 ? 18.148 -2.603 0.125 1.00 87.62 110 ALA A C 1
ATOM 860 O O . ALA A 1 110 ? 17.287 -2.514 -0.754 1.00 87.62 110 ALA A O 1
ATOM 861 N N . LYS A 1 111 ? 19.406 -2.195 -0.054 1.00 88.38 111 LYS A N 1
ATOM 862 C CA . LYS A 1 111 ? 19.947 -1.778 -1.347 1.00 88.38 111 LYS A CA 1
ATOM 863 C C . LYS A 1 111 ? 20.538 -2.999 -2.048 1.00 88.38 111 LYS A C 1
ATOM 865 O O . LYS A 1 111 ? 21.396 -3.688 -1.492 1.00 88.38 111 LYS A O 1
ATOM 870 N N . LEU A 1 112 ? 20.102 -3.240 -3.279 1.00 83.56 112 LEU A N 1
ATOM 871 C CA . LEU A 1 112 ? 20.692 -4.217 -4.184 1.00 83.56 112 LEU A CA 1
ATOM 872 C C . LEU A 1 112 ? 21.523 -3.469 -5.228 1.00 83.56 112 LEU A C 1
ATOM 874 O O . LEU A 1 112 ? 20.983 -2.830 -6.135 1.00 83.56 112 LEU A O 1
ATOM 878 N N . ASP A 1 113 ? 22.840 -3.536 -5.055 1.00 74.38 113 ASP A N 1
ATOM 879 C CA . ASP A 1 113 ? 23.832 -3.144 -6.057 1.00 74.38 113 ASP A CA 1
ATOM 880 C C . ASP A 1 113 ? 24.396 -4.434 -6.671 1.00 74.38 113 ASP A C 1
ATOM 882 O O . ASP A 1 113 ? 24.515 -5.427 -5.953 1.00 74.38 113 ASP A O 1
ATOM 886 N N . GLU A 1 114 ? 24.728 -4.444 -7.965 1.00 67.50 114 GLU A N 1
ATOM 887 C CA . GLU A 1 114 ? 24.893 -5.628 -8.848 1.00 67.50 114 GLU A CA 1
ATOM 888 C C . GLU A 1 114 ? 25.877 -6.734 -8.384 1.00 67.50 114 GLU A C 1
ATOM 890 O O . GLU A 1 114 ? 26.043 -7.749 -9.053 1.00 67.50 114 GLU A O 1
ATOM 895 N N . THR A 1 115 ? 26.518 -6.596 -7.223 1.00 59.84 115 THR A N 1
ATOM 896 C CA . THR A 1 115 ? 27.370 -7.621 -6.594 1.00 59.84 115 THR A CA 1
ATOM 897 C C . THR A 1 115 ? 27.243 -7.739 -5.066 1.00 59.84 115 THR A C 1
ATOM 899 O O . THR A 1 115 ? 27.891 -8.617 -4.492 1.00 59.84 115 THR A O 1
ATOM 902 N N . ARG A 1 116 ? 26.448 -6.908 -4.365 1.00 57.03 116 ARG A N 1
ATOM 903 C CA . ARG A 1 116 ? 26.342 -6.934 -2.887 1.00 57.03 116 ARG A CA 1
ATOM 904 C C . ARG A 1 116 ? 24.966 -6.496 -2.370 1.00 57.03 116 ARG A C 1
ATOM 906 O O . ARG A 1 116 ? 24.442 -5.458 -2.764 1.00 57.03 116 ARG A O 1
ATOM 913 N N . LEU A 1 117 ? 24.436 -7.267 -1.417 1.00 58.19 117 LEU A N 1
ATOM 914 C CA . LEU A 1 117 ? 23.318 -6.864 -0.560 1.00 58.19 117 LEU A CA 1
ATOM 915 C C . LEU A 1 117 ? 23.861 -5.956 0.548 1.00 58.19 117 LEU A C 1
ATOM 917 O O . LEU A 1 117 ? 24.710 -6.395 1.320 1.00 58.19 117 LEU A O 1
ATOM 921 N N . LEU A 1 118 ? 23.386 -4.713 0.625 1.00 62.69 118 LEU A N 1
ATOM 922 C CA . LEU A 1 118 ? 23.749 -3.771 1.689 1.00 62.69 118 LEU A CA 1
ATOM 923 C C . LEU A 1 118 ? 22.478 -3.343 2.429 1.00 62.69 118 LEU A C 1
ATOM 925 O O . LEU A 1 118 ? 21.516 -2.898 1.791 1.00 62.69 118 LEU A O 1
ATOM 929 N N . ARG A 1 119 ? 22.449 -3.477 3.761 1.00 64.81 119 ARG A N 1
ATOM 930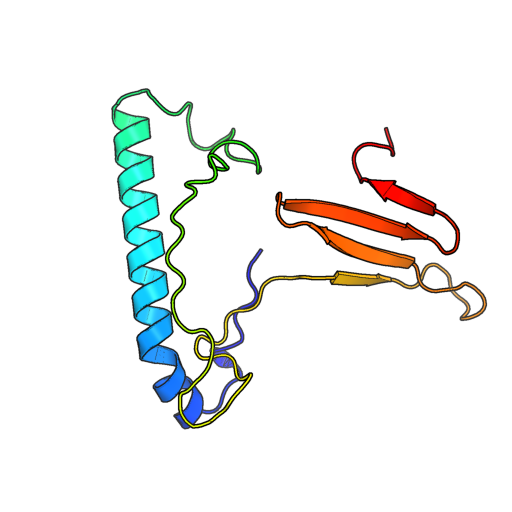 C CA . ARG A 1 119 ? 21.375 -2.880 4.568 1.00 64.81 119 ARG A CA 1
ATOM 931 C C . ARG A 1 119 ? 21.647 -1.391 4.712 1.00 64.81 119 ARG A C 1
ATOM 933 O O . ARG A 1 119 ? 22.797 -0.959 4.701 1.00 64.81 119 ARG A O 1
ATOM 940 N N . THR A 1 120 ? 20.598 -0.590 4.861 1.00 59.47 120 THR A N 1
ATOM 941 C CA . THR A 1 120 ? 20.756 0.858 5.083 1.00 59.47 120 THR A CA 1
ATOM 942 C C . THR A 1 120 ? 21.575 1.196 6.331 1.00 59.47 120 THR A C 1
ATOM 944 O O . THR A 1 120 ? 22.178 2.262 6.376 1.00 59.47 120 THR A O 1
ATOM 947 N N . GLU A 1 121 ? 21.628 0.296 7.313 1.00 57.72 121 GLU A N 1
ATOM 948 C CA . GLU A 1 121 ? 22.423 0.454 8.538 1.00 57.72 121 GLU A CA 1
ATOM 949 C C . GLU A 1 121 ? 23.931 0.243 8.317 1.00 57.72 121 GLU A C 1
ATOM 951 O O . GLU A 1 121 ? 24.729 0.778 9.074 1.00 57.72 121 GLU A O 1
ATOM 956 N N . ASP A 1 122 ? 24.339 -0.443 7.242 1.00 52.16 122 ASP A N 1
ATOM 957 C CA . ASP A 1 122 ? 25.750 -0.734 6.927 1.00 52.16 122 ASP A CA 1
ATOM 958 C C . ASP A 1 122 ? 26.440 0.411 6.147 1.00 52.16 122 ASP A C 1
ATOM 960 O O . ASP A 1 122 ? 27.490 0.223 5.525 1.00 52.16 122 ASP A O 1
ATOM 964 N N . GLN A 1 123 ? 25.808 1.587 6.070 1.00 45.28 123 GLN A N 1
ATOM 965 C CA . GLN A 1 123 ? 26.276 2.747 5.294 1.00 45.28 123 GLN A CA 1
ATOM 966 C C . GLN A 1 123 ? 26.745 3.927 6.169 1.00 45.28 123 GLN A C 1
ATOM 968 O O . GLN A 1 123 ? 26.998 5.002 5.621 1.00 45.28 123 GLN A O 1
ATOM 973 N N . TYR A 1 124 ? 26.902 3.729 7.484 1.00 41.06 124 TYR A N 1
ATOM 974 C CA . TYR A 1 124 ? 27.484 4.699 8.422 1.00 41.06 124 TYR A CA 1
ATOM 975 C C . TYR A 1 124 ? 28.497 4.056 9.367 1.00 41.06 124 TYR A C 1
ATOM 977 O O . TYR A 1 124 ? 28.219 2.944 9.861 1.00 41.06 124 TYR A O 1
#

Radius of gyration: 19.32 Å; chains: 1; bounding box: 46×27×51 Å